Protein AF-A0A950K4L6-F1 (afdb_monomer_lite)

pLDDT: mean 93.46, std 5.94, range [58.44, 98.31]

Sequence (62 aa):
ADQTVDLFVQGKEVMKGYRTGEPGHWERLGPWPAAVSGGTIEIRSAGGDANFSGLELWKVGK

Foldseek 3Di:
DWWFKFKDKPNHTPGHRDTQDDPPDDDDPDDDDHDDDDPDIDIDMDGDDDDDPDDDDDDDDD

Secondary structure (DSSP, 8-state):
---EEEEEETTEEEEEEEE--STT-------------TT---EEEEES----S---------

Radius of gyration: 12.71 Å; chains: 1; bounding box: 28×21×31 Å

Structure (mmCIF, N/CA/C/O backbone):
data_AF-A0A950K4L6-F1
#
_entry.id   AF-A0A950K4L6-F1
#
loop_
_atom_site.group_PDB
_atom_site.id
_atom_site.type_symbol
_atom_site.label_atom_id
_atom_site.label_alt_id
_atom_site.label_comp_id
_atom_site.label_asym_id
_atom_site.label_entity_id
_atom_site.label_seq_id
_atom_site.pdbx_PDB_ins_code
_atom_site.Cartn_x
_atom_site.Cartn_y
_atom_site.Cartn_z
_atom_site.occupancy
_atom_site.B_iso_or_equiv
_atom_site.auth_seq_id
_atom_site.auth_comp_id
_atom_site.auth_asym_id
_atom_site.auth_atom_id
_atom_site.pdbx_PDB_model_num
ATOM 1 N N . ALA A 1 1 ? 15.506 -1.448 -13.096 1.00 77.31 1 ALA A N 1
ATOM 2 C CA . ALA A 1 1 ? 14.386 -1.375 -14.055 1.00 77.31 1 ALA A CA 1
ATOM 3 C C . ALA A 1 1 ? 13.115 -1.123 -13.265 1.00 77.31 1 ALA A C 1
ATOM 5 O O . ALA A 1 1 ? 13.114 -1.438 -12.077 1.00 77.31 1 ALA A O 1
ATOM 6 N N . ASP A 1 2 ? 12.079 -0.559 -13.884 1.00 88.88 2 ASP A N 1
ATOM 7 C CA . ASP A 1 2 ? 10.785 -0.447 -13.216 1.00 88.88 2 ASP A CA 1
ATOM 8 C C . ASP A 1 2 ? 10.267 -1.846 -12.856 1.00 88.88 2 ASP A C 1
ATOM 10 O O . ASP A 1 2 ? 10.560 -2.840 -13.525 1.00 88.88 2 ASP A O 1
ATOM 14 N N . GLN A 1 3 ? 9.576 -1.945 -11.730 1.00 94.31 3 GLN A N 1
ATOM 15 C CA . GLN A 1 3 ? 8.941 -3.170 -11.265 1.00 94.31 3 GLN A CA 1
ATOM 16 C C . GLN A 1 3 ? 7.435 -2.958 -11.242 1.00 94.31 3 GLN A C 1
ATOM 18 O O . GLN A 1 3 ? 6.956 -1.829 -11.146 1.00 94.31 3 GLN A O 1
ATOM 23 N N . THR A 1 4 ? 6.684 -4.050 -11.346 1.00 97.25 4 THR A N 1
ATOM 24 C CA . THR A 1 4 ? 5.234 -4.027 -11.147 1.00 97.25 4 THR A CA 1
ATOM 25 C C . THR A 1 4 ? 4.923 -4.608 -9.780 1.00 97.25 4 THR A C 1
ATOM 27 O O . THR A 1 4 ? 5.382 -5.707 -9.455 1.00 97.25 4 THR A O 1
ATOM 30 N N . VAL A 1 5 ? 4.167 -3.860 -8.983 1.00 97.69 5 VAL A N 1
ATOM 31 C CA . VAL A 1 5 ? 3.793 -4.242 -7.623 1.00 97.69 5 VAL A CA 1
ATOM 32 C C . VAL A 1 5 ? 2.310 -4.002 -7.374 1.00 97.69 5 VAL A C 1
ATOM 34 O O . VAL A 1 5 ? 1.722 -3.036 -7.860 1.00 97.69 5 VAL A O 1
ATOM 37 N N . ASP A 1 6 ? 1.722 -4.871 -6.566 1.00 98.31 6 ASP A N 1
ATOM 38 C CA . ASP A 1 6 ? 0.398 -4.672 -5.983 1.00 98.31 6 ASP A CA 1
ATOM 39 C C . ASP A 1 6 ? 0.570 -4.182 -4.544 1.00 98.31 6 ASP A C 1
ATOM 41 O O . ASP A 1 6 ? 1.499 -4.611 -3.852 1.00 98.31 6 ASP A O 1
ATOM 45 N N . LEU A 1 7 ? -0.314 -3.300 -4.077 1.00 97.88 7 LEU A N 1
ATOM 46 C CA . LEU A 1 7 ? -0.299 -2.771 -2.714 1.00 97.88 7 LEU A CA 1
ATOM 47 C C . LEU A 1 7 ? -1.559 -3.163 -1.962 1.00 97.88 7 LEU A C 1
ATOM 49 O O . LEU A 1 7 ? -2.676 -3.084 -2.478 1.00 97.88 7 LEU A O 1
ATOM 53 N N . PHE A 1 8 ? -1.359 -3.517 -0.699 1.00 97.88 8 PHE A N 1
ATOM 54 C CA . PHE A 1 8 ? -2.399 -3.945 0.213 1.00 97.88 8 PHE A CA 1
ATOM 55 C C . PHE A 1 8 ? -2.319 -3.142 1.507 1.00 97.88 8 PHE A C 1
ATOM 57 O O . PHE A 1 8 ? -1.232 -2.897 2.034 1.00 97.88 8 PHE A O 1
ATOM 64 N N . VAL A 1 9 ? -3.482 -2.778 2.037 1.00 97.12 9 VAL A N 1
ATOM 65 C CA . VAL A 1 9 ? -3.634 -2.175 3.363 1.00 97.12 9 VAL A CA 1
ATOM 66 C C . VAL A 1 9 ? -4.656 -2.999 4.127 1.00 97.12 9 VAL A C 1
ATOM 68 O O . VAL A 1 9 ? -5.774 -3.186 3.645 1.00 97.12 9 VAL A O 1
ATOM 71 N N . GLN A 1 10 ? -4.284 -3.499 5.308 1.00 96.44 10 GLN A N 1
ATOM 72 C CA . GLN A 1 10 ? -5.127 -4.397 6.113 1.00 96.44 10 GLN A CA 1
ATOM 73 C C . GLN A 1 10 ? -5.650 -5.596 5.296 1.00 96.44 10 GLN A C 1
ATOM 75 O O . GLN A 1 10 ? -6.852 -5.861 5.259 1.00 96.44 10 GLN A O 1
ATOM 80 N N . GLY A 1 11 ? -4.764 -6.269 4.553 1.00 96.00 11 GLY A N 1
ATOM 81 C CA . GLY A 1 11 ? -5.115 -7.383 3.665 1.00 96.00 11 GLY A CA 1
ATOM 82 C C . GLY A 1 11 ? -5.936 -7.035 2.410 1.00 96.00 11 GLY A C 1
ATOM 83 O O .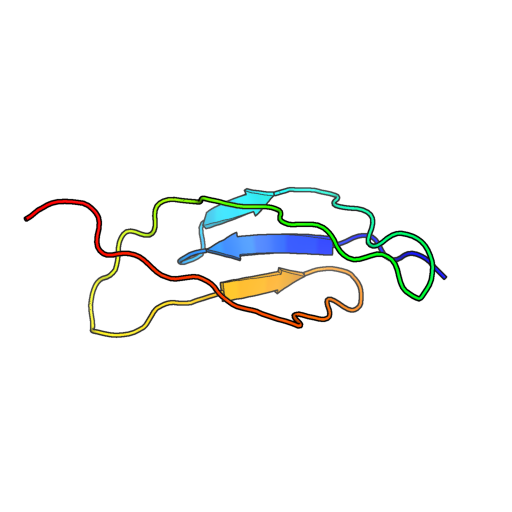 GLY A 1 11 ? -6.072 -7.883 1.529 1.00 96.00 11 GLY A O 1
ATOM 84 N N . LYS A 1 12 ? -6.463 -5.811 2.269 1.00 96.81 12 LYS A N 1
ATOM 85 C CA . LYS A 1 12 ? -7.229 -5.381 1.088 1.00 96.81 12 LYS A CA 1
ATOM 86 C C . LYS A 1 12 ? -6.296 -4.829 0.015 1.00 96.81 12 LYS A C 1
ATOM 88 O O . LYS A 1 12 ? -5.535 -3.913 0.305 1.00 96.81 12 LYS A O 1
ATOM 93 N N . GLU A 1 13 ? -6.410 -5.314 -1.222 1.00 98.00 13 GLU A N 1
ATOM 94 C CA . GLU A 1 13 ? -5.739 -4.707 -2.382 1.00 98.00 13 GLU A CA 1
ATOM 95 C C . GLU A 1 13 ? -6.276 -3.282 -2.594 1.00 98.00 13 GLU A C 1
ATOM 97 O O . GLU A 1 13 ? -7.474 -3.071 -2.804 1.00 98.00 13 GLU A O 1
ATOM 102 N N . VAL A 1 14 ? -5.392 -2.294 -2.475 1.00 98.19 14 VAL A N 1
ATOM 103 C CA . VAL A 1 14 ? -5.708 -0.866 -2.636 1.00 98.19 14 VAL A CA 1
ATOM 104 C C . VAL A 1 14 ? -5.147 -0.287 -3.929 1.00 98.19 14 VAL A C 1
ATOM 106 O O . VAL A 1 14 ? -5.616 0.752 -4.387 1.00 98.19 14 VAL A O 1
ATOM 109 N N . MET A 1 15 ? -4.169 -0.964 -4.528 1.00 97.69 15 MET A N 1
ATOM 110 C CA . MET A 1 15 ? -3.593 -0.625 -5.821 1.00 97.69 15 MET A CA 1
ATOM 111 C C . MET A 1 15 ? -3.115 -1.907 -6.488 1.00 97.69 15 MET A C 1
ATOM 113 O O . MET A 1 15 ? -2.416 -2.697 -5.858 1.00 97.69 15 MET A O 1
ATOM 117 N N . LYS A 1 16 ? -3.452 -2.085 -7.761 1.00 97.81 16 LYS A N 1
ATOM 118 C CA . LYS A 1 16 ? -3.048 -3.246 -8.548 1.00 97.81 16 LYS A CA 1
ATOM 119 C C . LYS A 1 16 ? -2.190 -2.809 -9.726 1.00 97.81 16 LYS A C 1
ATOM 121 O O . LYS A 1 16 ? -2.564 -1.881 -10.439 1.00 97.81 16 LYS A O 1
ATOM 126 N N . GLY A 1 17 ? -1.081 -3.498 -9.960 1.00 97.12 17 GLY A N 1
ATOM 127 C CA . GLY A 1 17 ? -0.223 -3.320 -11.123 1.00 97.12 17 GLY A CA 1
ATOM 128 C C . GLY A 1 17 ? 0.496 -1.974 -11.162 1.00 97.12 17 GLY A C 1
ATOM 129 O O . GLY A 1 17 ? 0.735 -1.448 -12.250 1.00 97.12 17 GLY A O 1
ATOM 130 N N . TYR A 1 18 ? 0.823 -1.395 -10.006 1.00 97.12 18 TYR A N 1
ATOM 131 C CA . TYR A 1 18 ? 1.564 -0.141 -9.954 1.00 97.12 18 TYR A CA 1
ATOM 132 C C . TYR A 1 18 ? 2.978 -0.339 -10.499 1.00 97.12 18 TYR A C 1
ATOM 134 O O . TYR A 1 18 ? 3.698 -1.244 -10.073 1.00 97.12 18 TYR A O 1
ATOM 142 N N . ARG A 1 19 ? 3.382 0.520 -11.439 1.00 96.50 19 ARG A N 1
ATOM 143 C CA . ARG A 1 19 ? 4.735 0.522 -11.999 1.00 96.50 19 ARG A CA 1
ATOM 144 C C . ARG A 1 19 ? 5.591 1.500 -11.215 1.00 96.50 19 ARG A C 1
ATOM 146 O O . ARG A 1 19 ? 5.289 2.684 -11.188 1.00 96.50 19 ARG A O 1
ATOM 153 N N . THR A 1 20 ? 6.684 1.021 -10.630 1.00 94.44 20 THR A N 1
ATOM 154 C CA . THR A 1 20 ? 7.540 1.829 -9.742 1.00 94.44 20 THR A CA 1
ATOM 155 C C . THR A 1 20 ? 8.308 2.945 -10.452 1.00 94.44 20 THR A C 1
ATOM 157 O O . THR A 1 20 ? 8.932 3.765 -9.787 1.00 94.44 20 THR A O 1
ATOM 160 N N . GLY A 1 21 ? 8.298 2.965 -11.787 1.00 93.75 21 GLY A N 1
ATOM 161 C CA . GLY A 1 21 ? 9.038 3.932 -12.587 1.00 93.75 21 GLY A CA 1
ATOM 162 C C . GLY A 1 21 ? 10.555 3.725 -12.552 1.00 93.75 21 GLY A C 1
ATOM 163 O O . GLY A 1 21 ? 11.071 2.703 -12.086 1.00 93.75 21 GLY A O 1
ATOM 164 N N . GLU A 1 22 ? 11.267 4.704 -13.103 1.00 93.19 22 GLU A N 1
ATOM 165 C CA . GLU A 1 22 ? 12.729 4.731 -13.149 1.00 93.19 22 GLU A CA 1
ATOM 166 C C . GLU A 1 22 ? 13.351 5.084 -11.783 1.00 93.19 22 GLU A C 1
ATOM 168 O O . GLU A 1 22 ? 12.690 5.682 -10.930 1.00 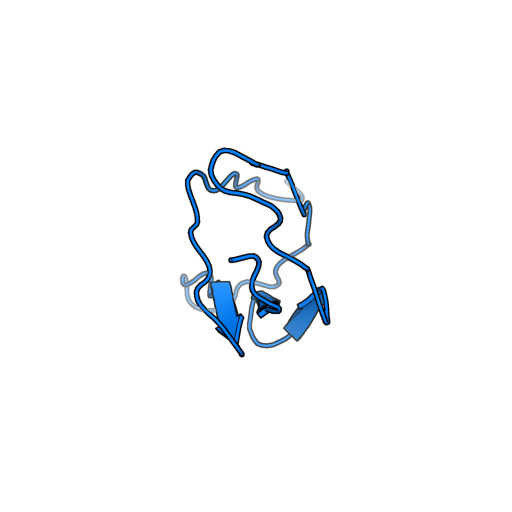93.19 22 GLU A O 1
ATOM 173 N N . PRO A 1 23 ? 14.637 4.752 -11.549 1.00 91.00 23 PRO A N 1
ATOM 174 C CA . PRO A 1 23 ? 15.330 5.139 -10.323 1.00 91.00 23 PRO A CA 1
ATOM 175 C C . PRO A 1 23 ? 15.231 6.645 -10.036 1.00 91.00 23 PRO A C 1
ATOM 177 O O . PRO A 1 23 ? 15.523 7.472 -10.895 1.00 91.00 23 PRO A O 1
ATOM 180 N N . GLY A 1 24 ? 14.852 6.996 -8.805 1.00 92.00 24 GLY A N 1
ATOM 181 C CA . GLY A 1 24 ? 14.646 8.386 -8.378 1.00 92.00 24 GLY A CA 1
ATOM 182 C C . GLY A 1 24 ? 13.211 8.893 -8.542 1.00 92.00 24 GLY A C 1
ATOM 183 O O . GLY A 1 24 ? 12.905 9.983 -8.059 1.00 92.00 24 GLY A O 1
ATOM 184 N N . HIS A 1 25 ? 12.325 8.111 -9.163 1.00 92.81 25 HIS A N 1
ATOM 185 C CA . HIS A 1 25 ? 10.897 8.393 -9.171 1.00 92.81 25 HIS A CA 1
ATOM 186 C C . HIS A 1 25 ? 10.269 8.092 -7.803 1.00 92.81 25 HIS A C 1
ATOM 188 O O . HIS A 1 25 ? 10.449 7.010 -7.246 1.00 92.81 25 HIS A O 1
ATOM 194 N N . TRP A 1 26 ? 9.506 9.052 -7.283 1.00 93.75 26 TRP A N 1
ATOM 195 C CA . TRP A 1 26 ? 8.735 8.914 -6.052 1.00 93.75 26 TRP A CA 1
ATOM 196 C C . TRP A 1 26 ? 7.347 9.496 -6.274 1.00 93.75 26 TRP A C 1
ATOM 198 O O . TRP A 1 26 ? 7.213 10.629 -6.737 1.00 93.75 26 TRP A O 1
ATOM 208 N N . GLU A 1 27 ? 6.323 8.735 -5.906 1.00 95.38 27 GLU A N 1
ATOM 209 C CA . GLU A 1 27 ? 4.931 9.143 -6.042 1.00 95.38 27 GLU A CA 1
ATOM 210 C C . GLU A 1 27 ? 4.159 8.838 -4.758 1.00 95.38 27 GLU A C 1
ATOM 212 O O . GLU A 1 27 ? 4.400 7.846 -4.065 1.00 95.38 27 GLU A O 1
ATOM 217 N N . ARG A 1 28 ? 3.210 9.716 -4.432 1.00 96.44 28 ARG A N 1
ATOM 218 C CA . ARG A 1 28 ? 2.258 9.502 -3.347 1.00 96.44 28 ARG A CA 1
ATOM 219 C C . ARG A 1 28 ? 1.048 8.743 -3.891 1.00 96.44 28 ARG A C 1
ATOM 221 O O . ARG A 1 28 ? 0.288 9.291 -4.677 1.00 96.44 28 ARG A O 1
ATOM 228 N N . LEU A 1 29 ? 0.845 7.513 -3.420 1.00 95.88 29 LEU A N 1
ATOM 229 C CA . LEU A 1 29 ? -0.166 6.594 -3.970 1.00 95.88 29 LEU A CA 1
ATOM 230 C C . LEU A 1 29 ? -1.494 6.559 -3.191 1.00 95.88 29 LEU A C 1
ATOM 232 O O . LEU A 1 29 ? -2.510 6.110 -3.716 1.00 95.88 29 LEU A O 1
ATOM 236 N N . GLY A 1 30 ? -1.490 7.036 -1.944 1.00 94.50 30 GLY A N 1
ATOM 237 C CA . GLY A 1 30 ? -2.674 7.170 -1.091 1.00 94.50 30 GLY A CA 1
ATOM 238 C C . GLY A 1 30 ? -3.298 8.577 -1.130 1.00 94.50 30 GLY A C 1
ATOM 239 O O . GLY A 1 30 ? -2.764 9.489 -1.765 1.00 94.50 30 GLY A O 1
ATOM 240 N N . PRO A 1 31 ? -4.387 8.814 -0.381 1.00 95.56 31 PRO A N 1
ATOM 241 C CA . PRO A 1 31 ? -4.734 8.116 0.857 1.00 95.56 31 PRO A CA 1
ATOM 242 C C . PRO A 1 31 ? -5.625 6.885 0.655 1.00 95.56 31 PRO A C 1
ATOM 244 O O . PRO A 1 31 ? -6.501 6.868 -0.206 1.00 95.56 31 PRO A O 1
ATOM 247 N N . TRP A 1 32 ? -5.467 5.895 1.536 1.00 96.00 32 TRP A N 1
ATOM 248 C CA . TRP A 1 32 ? -6.372 4.750 1.631 1.00 96.00 32 TRP A CA 1
ATOM 249 C C . TRP A 1 32 ? -6.907 4.615 3.058 1.00 96.00 32 TRP A C 1
ATOM 251 O O . TRP A 1 32 ? -6.118 4.655 4.004 1.00 96.00 32 TRP A O 1
ATOM 261 N N . PRO A 1 33 ? -8.228 4.454 3.251 1.00 93.56 33 PRO A N 1
ATOM 262 C CA . PRO A 1 33 ? -8.776 4.182 4.571 1.00 93.56 33 PRO A CA 1
ATOM 263 C C . PRO A 1 33 ? -8.375 2.775 5.033 1.00 93.56 33 PRO A C 1
ATOM 265 O O . PRO A 1 33 ? -8.531 1.803 4.294 1.00 93.56 33 PRO A O 1
ATOM 268 N N . ALA A 1 34 ? -7.909 2.668 6.277 1.00 93.88 34 ALA A N 1
ATOM 269 C CA . ALA A 1 34 ? -7.577 1.406 6.929 1.00 93.88 34 ALA A CA 1
ATOM 270 C C . ALA A 1 34 ? -8.544 1.152 8.092 1.00 93.88 34 ALA A C 1
ATOM 272 O O . ALA A 1 34 ? -8.636 1.958 9.019 1.00 93.88 34 ALA A O 1
ATOM 273 N N . ALA A 1 35 ? -9.253 0.023 8.063 1.00 91.56 35 ALA A N 1
ATOM 274 C CA . ALA A 1 35 ? -10.014 -0.449 9.215 1.00 91.56 35 ALA A CA 1
ATOM 275 C C . ALA A 1 35 ? -9.057 -1.189 10.159 1.00 91.56 35 ALA A C 1
ATOM 277 O O . ALA A 1 35 ? -8.653 -2.321 9.892 1.00 91.56 35 ALA A O 1
ATOM 278 N N . VAL A 1 36 ? -8.642 -0.520 11.235 1.00 91.38 36 VAL A N 1
ATOM 279 C CA . VAL A 1 36 ? -7.623 -1.033 12.157 1.00 91.38 36 VAL A CA 1
ATOM 280 C C . VAL A 1 36 ? -8.284 -1.659 13.378 1.00 91.38 36 VAL A C 1
ATOM 282 O O . VAL A 1 36 ? -8.929 -0.972 14.167 1.00 91.38 36 VAL A O 1
ATOM 285 N N . SER A 1 37 ? -8.078 -2.962 13.557 1.00 87.31 37 SER A N 1
ATOM 286 C CA . SER A 1 37 ? -8.417 -3.701 14.774 1.00 87.31 37 SER A CA 1
ATOM 287 C C . SER A 1 37 ? -7.152 -4.327 15.351 1.00 87.31 37 SER A C 1
ATOM 289 O O . SER A 1 37 ? -6.345 -4.867 14.601 1.00 87.31 37 SER A O 1
ATOM 291 N N . GLY A 1 38 ? -6.972 -4.284 16.671 1.00 84.50 38 GLY A N 1
ATOM 292 C CA . GLY A 1 38 ? -5.855 -4.979 17.326 1.00 84.50 38 GLY A CA 1
ATOM 293 C C . GLY A 1 38 ? -4.516 -4.233 17.335 1.00 84.50 38 GLY A C 1
ATOM 294 O O . GLY A 1 38 ? -3.502 -4.835 17.655 1.00 84.50 38 GLY A O 1
ATOM 295 N N . GLY A 1 39 ? -4.498 -2.929 17.028 1.00 90.62 39 GLY A N 1
ATOM 296 C CA . GLY A 1 39 ? -3.325 -2.066 17.246 1.00 90.62 39 GLY A CA 1
ATOM 297 C C . GLY A 1 39 ? -2.221 -2.148 16.186 1.00 90.62 39 GLY A C 1
ATOM 298 O O . GLY A 1 39 ? -1.223 -1.444 16.308 1.00 90.62 39 GLY A O 1
ATOM 299 N N . THR A 1 40 ? -2.403 -2.947 15.134 1.00 95.19 40 THR A N 1
ATOM 300 C CA . THR A 1 40 ? -1.453 -3.071 14.020 1.00 95.19 40 THR A CA 1
ATOM 301 C C . THR A 1 40 ? -2.056 -2.524 12.731 1.00 95.19 40 THR A C 1
ATOM 303 O O . THR A 1 40 ? -3.178 -2.875 12.372 1.00 95.19 40 THR A O 1
ATOM 306 N N . ILE A 1 41 ? -1.292 -1.682 12.029 1.00 94.94 41 ILE A N 1
ATOM 307 C CA . ILE A 1 41 ? -1.568 -1.280 10.646 1.00 94.94 41 ILE A CA 1
ATOM 308 C C . ILE A 1 41 ? -0.665 -2.117 9.747 1.00 94.94 41 ILE A C 1
ATOM 310 O O . ILE A 1 41 ? 0.556 -1.979 9.794 1.00 94.94 41 ILE A O 1
ATOM 314 N N . GLU A 1 42 ? -1.259 -2.981 8.937 1.00 95.62 42 GLU A N 1
ATOM 315 C CA . GLU A 1 42 ? -0.555 -3.771 7.937 1.00 95.62 42 GLU A CA 1
ATOM 316 C C . GLU A 1 42 ? -0.517 -3.024 6.601 1.00 95.62 42 GLU A C 1
ATOM 318 O O . GLU A 1 42 ? -1.555 -2.634 6.056 1.00 95.62 42 GLU A O 1
ATOM 323 N N . ILE A 1 43 ? 0.692 -2.877 6.062 1.00 95.62 43 ILE A N 1
ATOM 324 C CA . ILE A 1 43 ? 0.954 -2.435 4.693 1.00 95.62 43 ILE A CA 1
ATOM 325 C C . ILE A 1 43 ? 1.821 -3.509 4.051 1.00 95.62 43 ILE A C 1
ATOM 327 O O . ILE A 1 43 ? 2.858 -3.884 4.599 1.00 95.62 43 ILE A O 1
ATOM 331 N N . ARG A 1 44 ? 1.392 -4.014 2.898 1.00 96.19 44 ARG A N 1
ATOM 332 C CA . ARG A 1 44 ? 2.070 -5.105 2.200 1.00 96.19 44 ARG A CA 1
ATOM 333 C C . ARG A 1 44 ? 2.164 -4.792 0.716 1.00 96.19 44 ARG A C 1
ATOM 335 O O . ARG A 1 44 ? 1.229 -4.240 0.142 1.00 96.19 44 ARG A O 1
ATOM 342 N N . SER A 1 45 ? 3.261 -5.200 0.092 1.00 96.88 45 SER A N 1
ATOM 343 C CA . SER A 1 45 ? 3.388 -5.275 -1.361 1.00 96.88 45 SER A CA 1
ATOM 344 C C . SER A 1 45 ? 3.497 -6.727 -1.834 1.00 96.88 45 SER A C 1
ATOM 346 O O . SER A 1 45 ? 3.830 -7.634 -1.064 1.00 96.88 45 SER A O 1
ATOM 348 N N . ALA A 1 46 ? 3.182 -6.964 -3.103 1.00 97.50 46 ALA A N 1
ATOM 349 C CA . ALA A 1 46 ? 3.417 -8.236 -3.780 1.00 97.50 46 ALA A CA 1
ATOM 350 C C . ALA A 1 46 ? 3.920 -7.999 -5.207 1.00 97.50 46 ALA A C 1
ATOM 352 O O . ALA A 1 46 ? 3.666 -6.940 -5.777 1.00 97.50 46 ALA A O 1
ATOM 353 N N . GLY A 1 47 ? 4.588 -8.997 -5.790 1.00 95.62 47 GLY A N 1
ATOM 354 C CA . GLY A 1 47 ? 5.186 -8.891 -7.121 1.00 95.62 47 GLY A CA 1
ATOM 355 C C . GLY A 1 47 ? 6.683 -8.603 -7.028 1.00 95.62 47 GLY A C 1
ATOM 356 O O . GLY A 1 47 ? 7.420 -9.435 -6.502 1.00 95.62 47 GLY A O 1
ATOM 357 N N . GLY A 1 48 ? 7.121 -7.461 -7.560 1.00 93.88 48 GLY A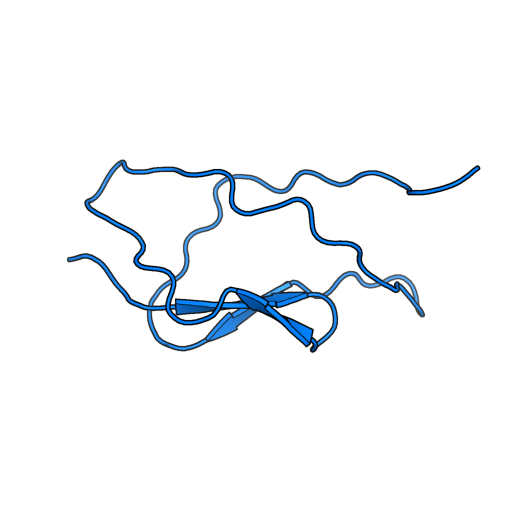 N 1
ATOM 358 C CA . GLY A 1 48 ? 8.517 -7.017 -7.500 1.00 93.88 48 GLY A CA 1
ATOM 359 C C . GLY A 1 48 ? 8.899 -6.263 -6.220 1.00 93.88 48 GLY A C 1
ATOM 360 O O . GLY A 1 48 ? 8.183 -6.275 -5.217 1.00 93.88 48 GLY A O 1
ATOM 361 N N . ASP A 1 49 ? 10.033 -5.566 -6.284 1.00 91.50 49 ASP A N 1
ATOM 362 C CA . ASP A 1 49 ? 10.568 -4.797 -5.158 1.00 91.50 49 ASP A CA 1
ATOM 363 C C . ASP A 1 49 ? 9.817 -3.472 -4.974 1.00 91.50 49 ASP A C 1
ATOM 365 O O . ASP A 1 49 ? 9.841 -2.592 -5.839 1.00 91.50 49 ASP A O 1
ATOM 369 N N . ALA A 1 50 ? 9.175 -3.309 -3.815 1.00 93.31 50 ALA A N 1
ATOM 370 C CA . ALA A 1 50 ? 8.537 -2.058 -3.419 1.00 93.31 50 ALA A CA 1
ATOM 371 C C . ALA A 1 50 ? 9.385 -1.345 -2.361 1.00 93.31 50 ALA A C 1
ATOM 373 O O . ALA A 1 50 ? 9.543 -1.839 -1.244 1.00 93.31 50 ALA A O 1
ATOM 374 N N . ASN A 1 51 ? 9.888 -0.159 -2.700 1.00 93.12 51 ASN A N 1
ATOM 375 C CA . ASN A 1 51 ? 10.581 0.713 -1.757 1.00 93.12 51 ASN A CA 1
ATOM 376 C C . ASN A 1 51 ? 9.617 1.778 -1.228 1.00 93.12 51 ASN A C 1
ATOM 378 O O . ASN A 1 51 ? 8.978 2.484 -2.008 1.00 93.12 51 ASN A O 1
ATOM 382 N N . PHE A 1 52 ? 9.546 1.920 0.095 1.00 92.50 52 PHE A N 1
ATOM 383 C CA . PHE A 1 52 ? 8.743 2.944 0.762 1.00 92.50 52 PHE A CA 1
ATOM 384 C C . PHE A 1 52 ? 9.667 3.949 1.449 1.00 92.50 52 PHE A C 1
ATOM 386 O O . PHE A 1 52 ? 10.344 3.609 2.416 1.00 92.50 52 PHE A O 1
ATOM 393 N N . SER A 1 53 ? 9.678 5.192 0.970 1.00 93.06 53 SER A N 1
ATOM 394 C CA . SER A 1 53 ? 10.487 6.265 1.573 1.00 93.06 53 SER A CA 1
ATOM 395 C C . SER A 1 53 ? 9.756 7.077 2.637 1.00 93.06 53 SER A C 1
ATOM 397 O O . SER A 1 53 ? 10.390 7.826 3.375 1.00 93.06 53 SER A O 1
ATOM 399 N N . GLY A 1 54 ? 8.435 6.940 2.736 1.00 95.12 54 GLY A N 1
ATOM 400 C CA . GLY A 1 54 ? 7.631 7.640 3.727 1.00 95.12 54 GLY A CA 1
ATOM 401 C C . GLY A 1 54 ? 6.263 6.997 3.898 1.00 95.12 54 GLY A C 1
ATOM 402 O O . GLY A 1 54 ? 5.707 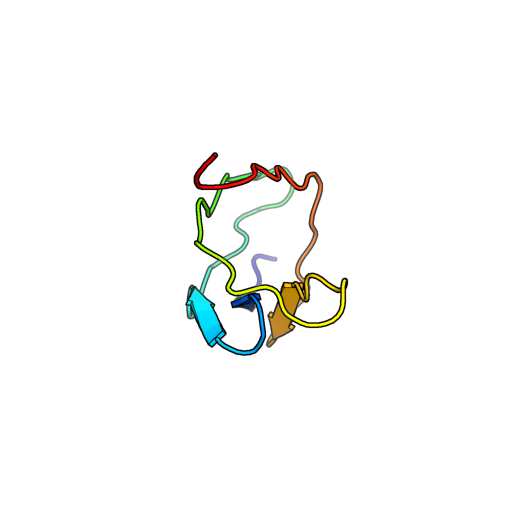6.431 2.957 1.00 95.12 54 GLY A O 1
ATOM 403 N N . LEU A 1 55 ? 5.731 7.093 5.114 1.00 94.94 55 LEU A N 1
ATOM 404 C CA . LEU A 1 55 ? 4.370 6.700 5.458 1.00 94.94 55 LEU A CA 1
ATOM 405 C C . LEU A 1 55 ? 3.698 7.882 6.148 1.00 94.94 55 LEU A C 1
ATOM 407 O O . LEU A 1 55 ? 4.200 8.391 7.149 1.00 94.94 55 LEU A O 1
ATOM 411 N N . GLU A 1 56 ? 2.556 8.302 5.619 1.00 95.50 56 GLU 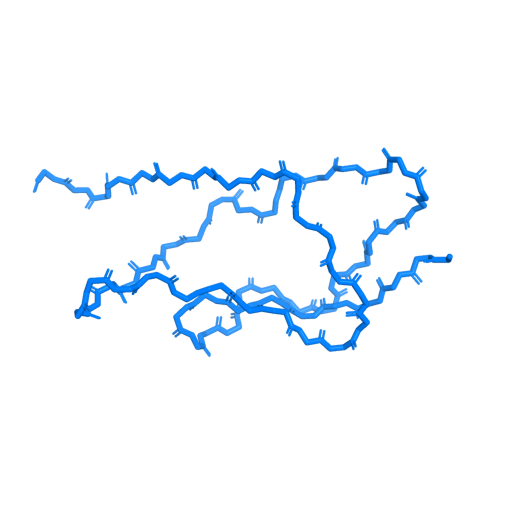A N 1
ATOM 412 C CA . GLU A 1 56 ? 1.732 9.342 6.222 1.00 95.50 56 GLU A CA 1
ATOM 413 C C . GLU A 1 56 ? 0.463 8.697 6.801 1.00 95.50 56 GLU A C 1
ATOM 415 O O . GLU A 1 56 ? -0.238 7.952 6.113 1.00 95.50 56 GLU A O 1
ATOM 420 N N . LEU A 1 57 ? 0.187 8.952 8.084 1.00 94.06 57 LEU A N 1
ATOM 421 C CA . LEU A 1 57 ? -0.918 8.350 8.831 1.00 94.06 57 LEU A CA 1
ATOM 422 C C . LEU A 1 57 ? -1.766 9.439 9.486 1.00 94.06 57 LEU A C 1
ATOM 424 O O . LEU A 1 57 ? -1.243 10.321 10.167 1.00 94.06 57 LEU A O 1
ATOM 428 N N . TRP A 1 58 ? -3.086 9.331 9.343 1.00 94.12 58 TRP A N 1
ATOM 429 C CA . TRP A 1 58 ? -4.047 10.230 9.981 1.00 94.12 58 TRP A CA 1
ATOM 430 C C . TRP A 1 58 ? -5.188 9.425 10.588 1.00 94.12 58 TRP A C 1
ATOM 432 O O . TRP A 1 58 ? -5.707 8.496 9.967 1.00 94.12 58 TRP A O 1
ATOM 442 N N . LYS A 1 59 ? -5.618 9.808 11.793 1.00 91.88 59 LYS A N 1
ATOM 443 C CA . LYS A 1 59 ? -6.849 9.283 12.385 1.00 91.88 59 LYS A CA 1
ATOM 444 C C . LYS A 1 59 ? -8.041 9.895 11.646 1.00 91.88 59 LYS A C 1
ATOM 446 O O . LYS A 1 59 ? -8.181 11.115 11.598 1.00 91.88 59 LYS A O 1
ATOM 451 N N . VAL A 1 60 ? -8.893 9.046 11.075 1.00 88.88 60 VAL A N 1
ATOM 452 C CA . VAL A 1 60 ? -10.146 9.466 10.435 1.00 88.88 60 VAL A CA 1
ATOM 453 C C . VAL A 1 60 ? -11.263 9.419 11.478 1.00 88.88 60 VAL A C 1
ATOM 455 O O . VAL A 1 60 ? -11.481 8.381 12.099 1.00 88.88 60 VAL A O 1
ATOM 458 N N . GLY A 1 61 ? -11.968 10.535 11.666 1.00 80.81 61 GLY A N 1
ATOM 459 C CA . GLY A 1 61 ? -12.983 10.687 12.717 1.00 80.81 61 GLY A CA 1
ATOM 460 C C . GLY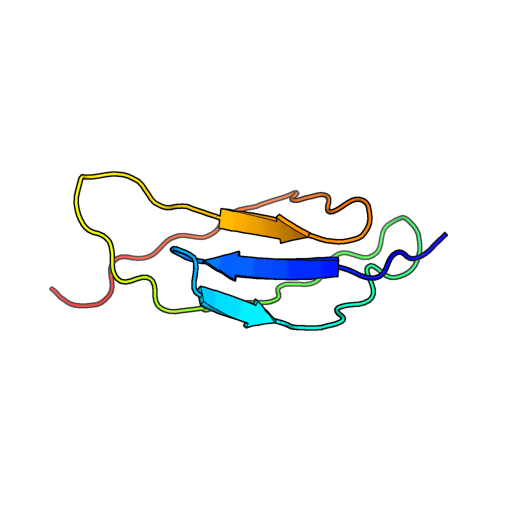 A 1 61 ? -12.411 11.189 14.051 1.00 80.81 61 GLY A C 1
ATOM 461 O O . GLY A 1 61 ? -11.201 11.131 14.277 1.00 80.81 61 GLY A O 1
ATOM 462 N N . LYS A 1 62 ? -13.289 11.732 14.907 1.00 58.44 62 LYS A N 1
ATOM 463 C CA . LYS A 1 62 ? -12.936 12.228 16.251 1.00 58.44 62 LYS A CA 1
ATOM 464 C C . LYS A 1 62 ? -12.643 11.074 17.207 1.00 58.44 62 LYS A C 1
ATOM 466 O O . LYS A 1 62 ? -13.439 10.114 17.218 1.00 58.44 62 LYS A O 1
#